Protein AF-A0A924BBY4-F1 (afdb_monomer)

Structure (mmCIF, N/CA/C/O backbone):
data_AF-A0A924BBY4-F1
#
_entry.id   AF-A0A924BBY4-F1
#
loop_
_atom_site.group_PDB
_atom_site.id
_atom_site.type_symbol
_atom_site.label_atom_id
_atom_site.label_alt_id
_atom_site.label_comp_id
_atom_site.label_asym_id
_atom_site.label_entity_id
_atom_site.label_seq_id
_atom_site.pdbx_PDB_ins_code
_atom_site.Cartn_x
_atom_site.Cartn_y
_atom_site.Cartn_z
_atom_site.occupancy
_atom_site.B_iso_or_equiv
_atom_site.auth_seq_id
_atom_site.auth_comp_id
_atom_site.auth_asym_id
_atom_site.auth_atom_id
_atom_site.pdbx_PDB_model_num
ATOM 1 N N . VAL A 1 1 ? 4.387 -16.127 26.536 1.00 52.12 1 VAL A N 1
ATOM 2 C CA . VAL A 1 1 ? 3.710 -15.069 25.743 1.00 52.12 1 VAL A CA 1
ATOM 3 C C . VAL A 1 1 ? 2.196 -15.100 25.945 1.00 52.12 1 VAL A C 1
ATOM 5 O O . VAL A 1 1 ? 1.663 -14.119 26.433 1.00 52.12 1 VAL A O 1
ATOM 8 N N . ASN A 1 2 ? 1.520 -16.232 25.719 1.00 56.59 2 ASN A N 1
ATOM 9 C CA . ASN A 1 2 ? 0.057 -16.361 25.875 1.00 56.59 2 ASN A CA 1
ATOM 10 C C . ASN A 1 2 ? -0.482 -16.009 27.287 1.00 56.59 2 ASN A C 1
ATOM 12 O O . ASN A 1 2 ? -1.509 -15.362 27.441 1.00 56.59 2 ASN A O 1
ATOM 16 N N . LEU A 1 3 ? 0.264 -16.369 28.335 1.00 58.44 3 LEU A N 1
ATOM 17 C CA . LEU A 1 3 ? -0.149 -16.193 29.736 1.00 58.44 3 LEU A CA 1
ATOM 18 C C . LEU A 1 3 ? -0.076 -14.732 30.225 1.00 58.44 3 LEU A C 1
ATOM 20 O O . LEU A 1 3 ? -0.821 -14.331 31.112 1.00 58.44 3 LEU A O 1
ATOM 24 N N . ILE A 1 4 ? 0.796 -13.924 29.613 1.00 65.88 4 ILE A N 1
ATOM 25 C CA . ILE A 1 4 ? 0.944 -12.492 29.925 1.00 65.88 4 ILE A CA 1
ATOM 26 C C . ILE A 1 4 ? -0.204 -11.695 29.294 1.00 65.88 4 ILE A C 1
ATOM 28 O O . ILE A 1 4 ? -0.668 -10.735 29.891 1.00 65.88 4 ILE A O 1
ATOM 32 N N . VAL A 1 5 ? -0.705 -12.142 28.138 1.00 61.12 5 VAL A N 1
ATOM 33 C CA . VAL A 1 5 ? -1.826 -11.524 27.411 1.00 61.12 5 VAL A CA 1
ATOM 34 C C . VAL A 1 5 ? -3.159 -11.730 28.138 1.00 61.12 5 VAL A C 1
ATOM 36 O O . VAL A 1 5 ? -3.986 -10.825 28.177 1.00 61.12 5 VAL A O 1
ATOM 39 N N . LEU A 1 6 ? -3.355 -12.890 28.772 1.00 61.41 6 LEU A N 1
ATOM 40 C CA . LEU A 1 6 ? -4.586 -13.199 29.512 1.00 61.41 6 LEU A CA 1
ATOM 41 C C . LEU A 1 6 ? -4.726 -12.417 30.827 1.00 61.41 6 LEU A C 1
ATOM 43 O O . LEU A 1 6 ? -5.839 -12.243 31.312 1.00 61.41 6 LEU A O 1
ATOM 47 N N . LYS A 1 7 ? -3.621 -11.932 31.411 1.00 64.56 7 LYS A N 1
ATOM 48 C CA . LYS A 1 7 ? -3.651 -11.157 32.663 1.00 64.56 7 LYS A CA 1
ATOM 49 C C . LYS A 1 7 ? -3.913 -9.662 32.473 1.00 64.56 7 LYS A C 1
ATOM 51 O O . LYS A 1 7 ? -4.225 -8.989 33.450 1.00 64.56 7 LYS A O 1
ATOM 56 N N . THR A 1 8 ? -3.783 -9.138 31.258 1.00 63.22 8 THR A N 1
ATOM 57 C CA . THR A 1 8 ? -3.908 -7.701 30.961 1.00 63.22 8 THR A CA 1
ATOM 58 C C . THR A 1 8 ? -5.253 -7.303 30.355 1.00 63.22 8 THR A C 1
ATOM 60 O O . THR A 1 8 ? -5.447 -6.123 30.070 1.00 63.22 8 THR A O 1
ATOM 63 N N . MET A 1 9 ? -6.195 -8.237 30.171 1.00 51.88 9 MET A N 1
ATOM 64 C CA . MET A 1 9 ? -7.511 -7.926 29.603 1.00 51.88 9 MET A CA 1
ATOM 65 C C . MET A 1 9 ? -8.584 -7.683 30.685 1.00 51.88 9 MET A C 1
ATOM 67 O O . MET A 1 9 ? -8.813 -8.560 31.519 1.00 51.88 9 MET A O 1
ATOM 71 N N . PRO A 1 10 ? -9.287 -6.535 30.666 1.00 50.62 10 PRO A N 1
ATOM 72 C CA . PRO A 1 10 ? -10.519 -6.337 31.427 1.00 50.62 10 PRO A CA 1
ATOM 73 C C . PRO A 1 10 ? -11.692 -7.118 30.796 1.00 50.62 10 PRO A C 1
ATOM 75 O O . PRO A 1 10 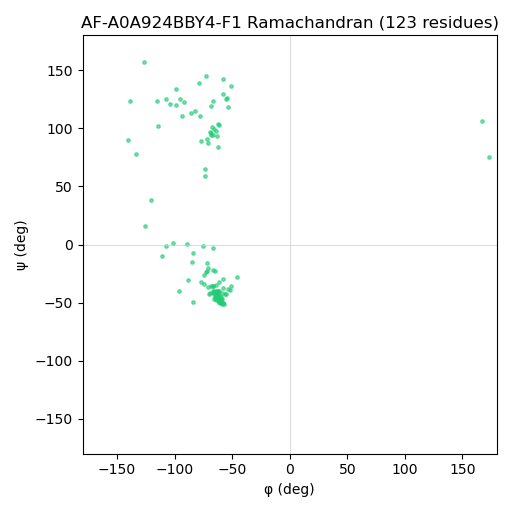? -11.797 -7.220 29.576 1.00 50.62 10 PRO A O 1
ATOM 78 N N . LEU A 1 11 ? -12.599 -7.644 31.631 1.00 60.25 11 LEU A N 1
ATOM 79 C CA . LEU A 1 11 ? -13.708 -8.541 31.243 1.00 60.25 11 LEU A CA 1
ATOM 80 C C . LEU A 1 11 ? -14.811 -7.910 30.357 1.00 60.25 11 LEU A C 1
ATOM 82 O O . LEU A 1 11 ? -15.742 -8.612 29.972 1.00 60.25 11 LEU A O 1
ATOM 86 N N . THR A 1 12 ? -14.758 -6.615 30.031 1.00 51.44 12 THR A N 1
ATOM 87 C CA . THR A 1 12 ? -15.917 -5.877 29.481 1.00 51.44 12 THR A CA 1
ATOM 88 C C . THR A 1 12 ? -15.688 -5.154 28.154 1.00 51.44 12 THR A C 1
ATOM 90 O O . THR A 1 12 ? -16.531 -4.361 27.743 1.00 51.44 12 THR A O 1
ATOM 93 N N . THR A 1 13 ? -14.623 -5.462 27.412 1.00 44.31 13 THR A N 1
ATOM 94 C CA . THR A 1 13 ? -14.484 -4.991 26.022 1.00 44.31 13 THR A CA 1
ATOM 95 C C . THR A 1 13 ? -14.040 -6.117 25.095 1.00 44.31 13 THR A C 1
ATOM 97 O O . THR A 1 13 ? -12.897 -6.205 24.655 1.00 44.31 13 THR A O 1
ATOM 100 N N . SER A 1 14 ? -14.997 -6.973 24.729 1.00 45.88 14 SER A N 1
ATOM 101 C CA . SER A 1 14 ? -14.869 -7.925 23.616 1.00 45.88 14 SER A CA 1
ATOM 102 C C . SER A 1 14 ? -14.970 -7.198 22.265 1.00 45.88 14 SER A C 1
ATOM 104 O O . SER A 1 14 ? -15.859 -7.439 21.457 1.00 45.88 14 SER A O 1
ATOM 106 N N . LEU A 1 15 ? -14.068 -6.242 22.041 1.00 52.00 15 LEU A N 1
ATOM 107 C CA . LEU A 1 15 ? -13.870 -5.558 20.763 1.00 52.00 15 LEU A CA 1
ATOM 108 C C . LEU A 1 15 ? -12.430 -5.786 20.282 1.00 52.00 15 LEU A C 1
ATOM 110 O O . LEU A 1 15 ? -11.791 -4.907 19.708 1.00 52.00 15 LEU A O 1
ATOM 114 N N . LEU A 1 16 ? -11.903 -6.997 20.494 1.00 53.62 16 LEU A N 1
ATOM 115 C CA . LEU A 1 16 ? -10.697 -7.466 19.812 1.00 53.62 16 LEU A CA 1
ATOM 116 C C . LEU A 1 16 ? -11.062 -7.792 18.355 1.00 53.62 16 LEU A C 1
ATOM 118 O O . LEU A 1 16 ? -11.100 -8.938 17.913 1.00 53.62 16 LEU A O 1
ATOM 122 N N . GLY A 1 17 ? -11.440 -6.761 17.605 1.00 62.78 17 GLY A N 1
ATOM 123 C CA . GLY A 1 17 ? -11.827 -6.892 16.216 1.00 62.78 17 GLY A CA 1
ATOM 124 C C . GLY A 1 17 ? -10.595 -7.177 15.371 1.00 62.78 17 GLY A C 1
ATOM 125 O O . GLY A 1 17 ? -9.990 -6.247 14.850 1.00 62.78 17 GLY A O 1
ATOM 126 N N . ILE A 1 18 ? -10.269 -8.457 15.165 1.00 74.31 18 ILE A N 1
ATOM 127 C CA . ILE A 1 18 ? -9.320 -8.935 14.136 1.00 74.31 18 ILE A CA 1
ATOM 128 C C . ILE A 1 18 ? -9.583 -8.260 12.780 1.00 74.31 18 ILE A C 1
ATOM 130 O O . ILE A 1 18 ? -8.664 -8.018 12.006 1.00 74.31 18 ILE A O 1
ATOM 134 N N . SER A 1 19 ? -10.830 -7.863 12.528 1.00 79.12 19 SER A N 1
ATOM 135 C CA . SER A 1 19 ? -11.218 -7.044 11.381 1.00 79.12 19 SER A CA 1
ATOM 136 C C . SER A 1 19 ? -10.379 -5.765 11.186 1.00 79.12 19 SER A C 1
ATOM 138 O O . SER A 1 19 ? -10.043 -5.450 10.053 1.00 79.12 19 SER A O 1
ATOM 140 N N . GLY A 1 20 ? -9.928 -5.073 12.239 1.00 84.75 20 GLY A N 1
ATOM 141 C CA . GLY A 1 20 ? -9.009 -3.932 12.093 1.00 84.75 20 GLY A CA 1
ATOM 142 C C . GLY A 1 20 ? -7.646 -4.332 11.511 1.00 84.75 20 GLY A C 1
ATOM 143 O O . GLY A 1 20 ? -7.079 -3.609 10.695 1.00 84.75 20 GLY A O 1
ATOM 144 N N . VAL A 1 21 ? -7.152 -5.526 11.857 1.00 87.19 21 VAL A N 1
ATOM 145 C CA . VAL A 1 21 ? -5.912 -6.092 11.297 1.00 87.19 21 VAL A CA 1
ATOM 146 C C . VAL A 1 21 ? -6.090 -6.441 9.820 1.00 87.19 21 VAL A C 1
ATOM 148 O O . VAL A 1 21 ? -5.170 -6.239 9.034 1.00 87.19 21 VAL A O 1
ATOM 151 N N . VAL A 1 22 ? -7.277 -6.902 9.414 1.00 89.56 22 VAL A N 1
ATOM 152 C CA . VAL A 1 22 ? -7.594 -7.154 7.998 1.00 89.56 22 VAL A CA 1
ATOM 153 C C . VAL A 1 22 ? -7.535 -5.855 7.190 1.00 89.56 22 VAL A C 1
ATOM 155 O O . VAL A 1 22 ? -6.895 -5.820 6.140 1.00 89.56 22 VAL A O 1
ATOM 158 N N . TYR A 1 23 ? -8.124 -4.769 7.705 1.00 90.75 23 TYR A N 1
ATOM 159 C CA . TYR A 1 23 ? -8.046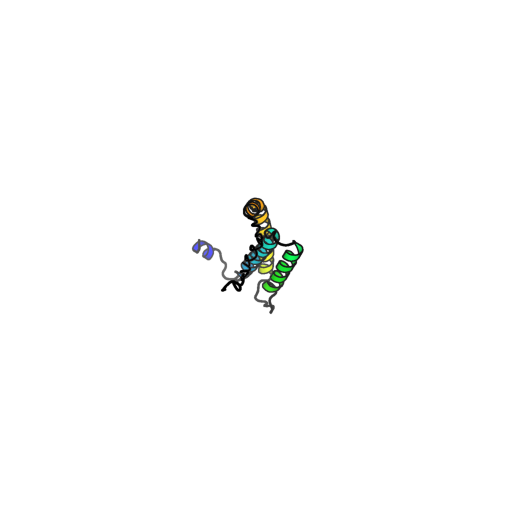 -3.447 7.071 1.00 90.75 23 TYR A CA 1
ATOM 160 C C . TYR A 1 23 ? -6.607 -2.931 7.006 1.00 90.75 23 TYR A C 1
ATOM 162 O O . TYR A 1 23 ? -6.190 -2.414 5.972 1.00 90.75 23 TYR A O 1
ATOM 170 N N . TRP A 1 24 ? -5.821 -3.144 8.063 1.00 93.25 24 TRP A N 1
ATOM 171 C CA . TRP A 1 24 ? -4.391 -2.841 8.070 1.00 93.25 24 TRP A CA 1
ATOM 172 C C . TRP A 1 24 ? -3.621 -3.602 6.989 1.00 93.25 24 TRP A C 1
ATOM 174 O O . TRP A 1 24 ? -2.911 -2.991 6.191 1.00 93.25 24 TRP A O 1
ATOM 184 N N . MET A 1 25 ? -3.795 -4.923 6.913 1.00 94.56 25 MET A N 1
ATOM 185 C CA . MET A 1 25 ? -3.106 -5.759 5.931 1.00 94.56 25 MET A CA 1
ATOM 186 C C . MET A 1 25 ? -3.497 -5.395 4.499 1.00 94.56 25 MET A C 1
ATOM 188 O O . MET A 1 25 ? -2.626 -5.253 3.642 1.00 94.56 25 MET A O 1
ATOM 192 N N . GLY A 1 26 ? -4.794 -5.233 4.234 1.00 93.94 26 GLY A N 1
ATOM 193 C CA . GLY A 1 26 ? -5.281 -4.922 2.895 1.00 93.94 26 GLY A CA 1
ATOM 194 C C . GLY A 1 26 ? -4.847 -3.529 2.431 1.00 93.94 26 GLY A C 1
ATOM 195 O O . GLY A 1 26 ? -4.384 -3.379 1.300 1.00 93.94 26 GLY A O 1
ATOM 196 N N . ALA A 1 27 ? -4.899 -2.524 3.311 1.00 94.81 27 ALA A N 1
ATOM 197 C CA . ALA A 1 27 ? -4.414 -1.180 3.006 1.00 94.81 27 ALA A CA 1
ATOM 198 C C . ALA A 1 27 ? -2.899 -1.151 2.770 1.00 94.81 27 ALA A C 1
ATOM 200 O O . ALA A 1 27 ? -2.429 -0.502 1.830 1.00 94.81 27 ALA A O 1
ATOM 201 N N . ALA A 1 28 ? -2.133 -1.896 3.572 1.00 96.06 28 ALA A N 1
ATOM 202 C CA . ALA A 1 28 ? -0.694 -2.023 3.384 1.00 96.06 28 ALA A CA 1
ATOM 203 C C . ALA A 1 28 ? -0.363 -2.695 2.045 1.00 96.06 28 ALA A C 1
ATOM 205 O O . ALA A 1 28 ? 0.466 -2.199 1.281 1.00 96.06 28 ALA A O 1
ATOM 206 N N . TRP A 1 29 ? -1.052 -3.789 1.722 1.00 96.00 29 TRP A N 1
ATOM 207 C CA . TRP A 1 29 ? -0.859 -4.528 0.478 1.00 96.00 29 TRP A CA 1
ATOM 208 C C . TRP A 1 29 ? -1.189 -3.689 -0.762 1.00 96.00 29 TRP A C 1
ATOM 210 O O . TRP A 1 29 ? -0.368 -3.614 -1.676 1.00 96.00 29 TRP A O 1
ATOM 220 N N . LEU A 1 30 ? -2.333 -2.995 -0.783 1.00 95.44 30 LEU A N 1
ATOM 221 C CA . LEU A 1 30 ? -2.714 -2.114 -1.895 1.00 95.44 30 LEU A CA 1
ATOM 222 C C . LEU A 1 30 ? -1.729 -0.956 -2.074 1.00 95.44 30 LEU A C 1
ATOM 224 O O . LEU A 1 30 ? -1.351 -0.617 -3.197 1.00 95.44 30 LEU A O 1
ATOM 228 N N . THR A 1 31 ? -1.271 -0.372 -0.967 1.00 95.31 31 THR A N 1
ATOM 229 C CA . THR A 1 31 ? -0.274 0.702 -0.999 1.00 95.31 31 THR A CA 1
ATOM 230 C C . THR A 1 31 ? 1.056 0.191 -1.552 1.00 95.31 31 THR A C 1
ATOM 232 O O . THR A 1 31 ? 1.634 0.808 -2.445 1.00 95.31 31 THR A O 1
ATOM 235 N N . LEU A 1 32 ? 1.525 -0.979 -1.106 1.00 93.88 32 LEU A N 1
ATOM 236 C CA . LEU A 1 32 ? 2.732 -1.603 -1.649 1.00 93.88 32 LEU A CA 1
ATOM 237 C C . LEU A 1 32 ? 2.571 -1.967 -3.125 1.00 93.88 32 LEU A C 1
ATOM 239 O O . LEU A 1 32 ? 3.490 -1.722 -3.900 1.00 93.88 32 LEU A O 1
ATOM 243 N N . TYR A 1 33 ? 1.410 -2.468 -3.551 1.00 93.75 33 TYR A N 1
ATOM 244 C CA . TYR A 1 33 ? 1.115 -2.702 -4.965 1.00 93.75 33 TYR A CA 1
ATOM 245 C C . TYR A 1 33 ? 1.273 -1.417 -5.796 1.00 93.75 33 TYR A C 1
ATOM 247 O O . TYR A 1 33 ? 1.896 -1.444 -6.862 1.00 93.75 33 TYR A O 1
ATOM 255 N N . LEU A 1 34 ? 0.801 -0.273 -5.285 1.00 93.94 34 LEU A N 1
ATOM 256 C CA . LEU A 1 34 ? 0.948 1.044 -5.920 1.00 93.94 34 LEU A CA 1
ATOM 257 C C . LEU A 1 34 ? 2.363 1.622 -5.897 1.00 93.94 34 LEU A C 1
ATOM 259 O O . LEU A 1 34 ? 2.679 2.468 -6.735 1.00 93.94 34 LEU A O 1
ATOM 263 N N . LEU A 1 35 ? 3.229 1.158 -5.002 1.00 92.06 35 LEU A N 1
ATOM 264 C CA . LEU A 1 35 ? 4.613 1.622 -4.915 1.00 92.06 35 LEU A CA 1
ATOM 265 C C . LEU A 1 35 ? 5.587 0.700 -5.667 1.00 92.06 35 LEU A C 1
ATOM 267 O O . LEU A 1 35 ? 6.450 1.190 -6.392 1.00 92.06 35 LEU A O 1
ATOM 271 N N . ILE A 1 36 ? 5.400 -0.620 -5.590 1.00 92.06 36 ILE A N 1
ATOM 272 C CA . ILE A 1 36 ? 6.348 -1.636 -6.077 1.00 92.06 36 ILE A CA 1
ATOM 273 C C . ILE A 1 36 ? 6.203 -1.939 -7.576 1.00 92.06 36 ILE A C 1
ATOM 275 O O . ILE A 1 36 ? 7.205 -1.934 -8.281 1.00 92.06 36 ILE A O 1
ATOM 279 N N . ASP A 1 37 ? 4.994 -2.205 -8.082 1.00 89.75 37 ASP A N 1
ATOM 280 C CA . ASP A 1 37 ? 4.791 -2.698 -9.461 1.00 89.75 37 ASP A CA 1
ATOM 281 C C . ASP A 1 37 ? 5.130 -1.677 -10.572 1.00 89.75 37 ASP A C 1
ATOM 283 O O . ASP A 1 37 ? 4.325 -0.825 -10.926 1.00 89.75 37 ASP A O 1
ATOM 287 N N . ARG A 1 38 ? 6.293 -1.769 -11.218 1.00 85.19 38 ARG A N 1
ATOM 288 C CA . ARG A 1 38 ? 6.705 -0.802 -12.257 1.00 85.19 38 ARG A CA 1
ATOM 289 C C . ARG A 1 38 ? 6.275 -1.153 -13.681 1.00 85.19 38 ARG A C 1
ATOM 291 O O . ARG A 1 38 ? 6.514 -0.368 -14.596 1.00 85.19 38 ARG A O 1
ATOM 298 N N . ARG A 1 39 ? 5.570 -2.269 -13.886 1.00 86.06 39 ARG A N 1
ATOM 299 C CA . ARG A 1 39 ? 5.241 -2.786 -15.231 1.00 86.06 39 ARG A CA 1
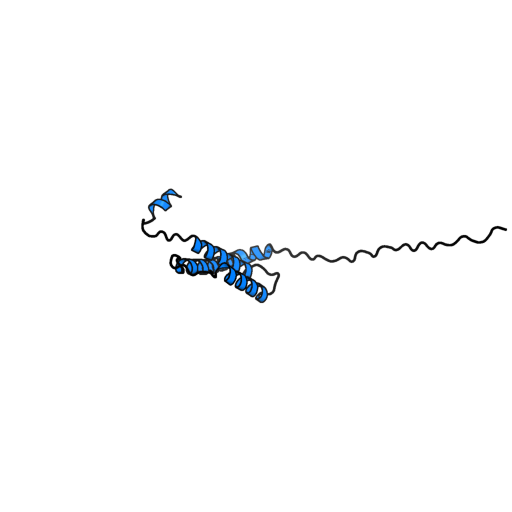ATOM 300 C C . ARG A 1 39 ? 4.183 -1.969 -15.971 1.00 86.06 39 ARG A C 1
ATOM 302 O O . ARG A 1 39 ? 4.089 -2.036 -17.195 1.00 86.06 39 ARG A O 1
ATOM 309 N N . LYS A 1 40 ? 3.337 -1.232 -15.246 1.00 88.56 40 LYS A N 1
ATOM 310 C CA . LYS A 1 40 ? 2.226 -0.442 -15.805 1.00 88.56 40 LYS A CA 1
ATOM 311 C C . LYS A 1 40 ? 2.297 1.009 -15.338 1.00 88.56 40 LYS A C 1
ATOM 313 O O . LYS A 1 40 ? 2.841 1.325 -14.282 1.00 88.56 40 LYS A O 1
ATOM 318 N N . LYS A 1 41 ? 1.679 1.905 -16.115 1.00 90.94 41 LYS A N 1
ATOM 319 C CA . LYS A 1 41 ? 1.560 3.330 -15.768 1.00 90.94 41 LYS A CA 1
ATOM 320 C C . LYS A 1 41 ? 0.848 3.491 -14.421 1.00 90.94 41 LYS A C 1
ATOM 322 O O . LYS A 1 41 ? -0.140 2.807 -14.154 1.00 90.94 41 LYS A O 1
ATOM 327 N N . LEU A 1 42 ? 1.295 4.458 -13.618 1.00 90.69 42 LEU A N 1
ATOM 328 C CA . LEU A 1 42 ? 0.769 4.719 -12.272 1.00 90.69 42 LEU A CA 1
ATOM 329 C C . LEU A 1 42 ? -0.761 4.877 -12.240 1.00 90.69 42 LEU A C 1
ATOM 331 O O . LEU A 1 42 ? -1.414 4.331 -11.359 1.00 90.69 42 LEU A O 1
ATOM 335 N N . ARG A 1 43 ? -1.342 5.546 -13.246 1.00 91.06 43 ARG A N 1
ATOM 336 C CA . ARG A 1 43 ? -2.799 5.744 -13.372 1.00 91.06 43 ARG A CA 1
ATOM 337 C C . ARG A 1 43 ? -3.579 4.429 -13.435 1.00 91.06 43 ARG A C 1
ATOM 339 O O . ARG A 1 43 ? -4.618 4.302 -12.803 1.00 91.06 43 ARG A O 1
ATOM 346 N N . TYR A 1 44 ? -3.064 3.453 -14.182 1.00 92.25 44 TYR A N 1
ATOM 347 C CA . TYR A 1 44 ? -3.709 2.149 -14.336 1.00 92.25 44 TYR A CA 1
ATOM 348 C C . TYR A 1 44 ? -3.662 1.356 -13.027 1.00 92.25 44 TYR A C 1
ATOM 350 O O . TYR A 1 44 ? -4.660 0.789 -12.598 1.00 92.25 44 TYR A O 1
ATOM 358 N N . ARG A 1 45 ? -2.515 1.396 -12.343 1.00 92.12 45 ARG A N 1
ATOM 359 C CA . ARG A 1 45 ? -2.343 0.765 -11.030 1.00 92.12 45 ARG A CA 1
ATOM 360 C C . ARG A 1 45 ? -3.265 1.391 -9.991 1.00 92.12 45 ARG A C 1
ATOM 362 O O . ARG A 1 45 ? -3.895 0.668 -9.232 1.00 92.12 45 ARG A O 1
ATOM 369 N N . PHE A 1 46 ? -3.380 2.720 -9.995 1.00 94.12 46 PHE A N 1
ATOM 370 C CA . PHE A 1 46 ? -4.296 3.443 -9.116 1.00 94.12 46 PHE A CA 1
ATOM 371 C C . PHE A 1 46 ? -5.751 3.046 -9.357 1.00 94.12 46 PHE A C 1
ATOM 373 O O . PHE A 1 46 ? -6.458 2.771 -8.396 1.00 94.12 46 PHE A O 1
ATOM 380 N N . ALA A 1 47 ? -6.178 2.932 -10.618 1.00 94.50 47 ALA A N 1
ATOM 381 C CA . ALA A 1 47 ? -7.525 2.475 -10.949 1.00 94.50 47 ALA A CA 1
ATOM 382 C C . ALA A 1 47 ? -7.806 1.058 -10.417 1.00 94.50 47 ALA A C 1
ATOM 384 O O . ALA A 1 47 ? -8.844 0.839 -9.800 1.00 94.50 47 ALA A O 1
ATOM 385 N N . ILE A 1 48 ? -6.865 0.120 -10.585 1.00 93.44 48 ILE A N 1
ATOM 386 C CA . ILE A 1 48 ? -6.991 -1.243 -10.040 1.00 93.44 48 ILE A CA 1
ATOM 387 C C . ILE A 1 48 ? -7.030 -1.221 -8.513 1.00 93.44 48 ILE A C 1
ATOM 389 O O . ILE A 1 48 ? -7.893 -1.853 -7.913 1.00 93.44 48 ILE A O 1
ATOM 393 N N . ALA A 1 49 ? -6.114 -0.493 -7.874 1.00 93.50 49 ALA A N 1
ATOM 394 C CA . ALA A 1 49 ? -6.052 -0.427 -6.420 1.00 93.50 49 ALA A CA 1
ATOM 395 C C . ALA A 1 49 ? -7.322 0.193 -5.828 1.00 93.50 49 ALA A C 1
ATOM 397 O O . ALA A 1 49 ? -7.830 -0.301 -4.826 1.00 93.50 49 ALA A O 1
ATOM 398 N N . LEU A 1 50 ? -7.863 1.233 -6.468 1.00 93.50 50 LEU A N 1
ATOM 399 C CA . LEU A 1 50 ? -9.124 1.857 -6.085 1.00 93.50 50 LEU A CA 1
ATOM 400 C C . LEU A 1 50 ? -10.300 0.891 -6.265 1.00 93.50 50 LEU A C 1
ATOM 402 O O . LEU A 1 50 ? -11.110 0.751 -5.354 1.00 93.50 50 LEU A O 1
ATOM 406 N N . PHE A 1 51 ? -10.369 0.191 -7.399 1.00 94.50 51 PHE A N 1
ATOM 407 C CA . PHE A 1 51 ? -11.396 -0.817 -7.660 1.00 94.50 51 PHE A CA 1
ATOM 408 C C . PHE A 1 51 ? -11.374 -1.945 -6.619 1.00 94.50 51 PHE A C 1
ATOM 410 O O . PHE A 1 51 ? -12.413 -2.296 -6.059 1.00 94.50 51 PHE A O 1
ATOM 417 N N . LEU A 1 52 ? -10.188 -2.474 -6.308 1.00 93.31 52 LEU A N 1
ATOM 418 C CA . LEU A 1 52 ? -10.013 -3.489 -5.270 1.00 93.31 52 LEU A CA 1
ATOM 419 C C . LEU A 1 52 ? -10.362 -2.943 -3.886 1.00 93.31 52 LEU A C 1
ATOM 421 O O . LEU A 1 52 ? -11.024 -3.633 -3.125 1.00 93.31 52 LEU A O 1
ATOM 425 N N . CYS A 1 53 ? -9.970 -1.709 -3.568 1.00 91.94 53 CYS A N 1
ATOM 426 C CA . CYS A 1 53 ? -10.312 -1.061 -2.304 1.00 91.94 53 CYS A CA 1
ATOM 427 C C . CYS A 1 53 ? -11.834 -0.983 -2.114 1.00 91.94 53 CYS A C 1
ATOM 429 O O . CYS A 1 53 ? -12.357 -1.432 -1.098 1.00 91.94 53 CYS A O 1
ATOM 431 N N . LEU A 1 54 ? -12.549 -0.481 -3.123 1.00 90.12 54 LEU A N 1
ATOM 432 C CA . LEU A 1 54 ? -14.008 -0.392 -3.113 1.00 90.12 54 LEU A CA 1
ATOM 433 C C . LEU A 1 54 ? -14.640 -1.779 -2.955 1.00 90.12 54 LEU A C 1
ATOM 435 O O . LEU A 1 54 ? -15.482 -1.965 -2.091 1.00 90.12 54 LEU A O 1
ATOM 439 N N . THR A 1 55 ? -14.185 -2.761 -3.731 1.00 90.44 55 THR A N 1
ATOM 440 C CA . THR A 1 55 ? -14.741 -4.124 -3.709 1.00 90.44 55 THR A CA 1
ATOM 441 C C . THR A 1 55 ? -14.480 -4.847 -2.385 1.00 90.44 55 THR A C 1
ATOM 443 O O . THR A 1 55 ? -15.312 -5.625 -1.933 1.00 90.44 55 THR A O 1
ATOM 446 N N . LEU A 1 56 ? -13.320 -4.621 -1.765 1.00 86.88 56 LEU A N 1
ATOM 447 C CA . LEU A 1 56 ? -12.886 -5.370 -0.586 1.00 86.88 56 LEU A CA 1
ATOM 448 C C . LEU A 1 56 ? -13.366 -4.745 0.730 1.00 86.88 56 LEU A C 1
ATOM 450 O O . LEU A 1 56 ? -13.563 -5.464 1.707 1.00 86.88 56 LEU A O 1
ATOM 454 N N . PHE A 1 57 ? -13.518 -3.418 0.774 1.00 84.38 57 PHE A N 1
ATOM 455 C CA . PHE A 1 57 ? -13.797 -2.689 2.014 1.00 84.38 57 PHE A CA 1
ATOM 456 C C . PHE A 1 57 ? -15.192 -2.083 2.099 1.00 84.38 57 PHE A C 1
ATOM 458 O O . PHE A 1 57 ? -15.550 -1.624 3.186 1.00 84.38 57 PHE A O 1
ATOM 465 N N . ILE A 1 58 ? -15.972 -2.065 1.012 1.00 83.94 58 ILE A N 1
ATOM 466 C CA . ILE A 1 58 ? -17.387 -1.689 1.076 1.00 83.94 58 ILE A CA 1
ATOM 467 C C . ILE A 1 58 ? -18.195 -2.910 1.527 1.00 83.94 58 ILE A C 1
ATOM 469 O O . ILE A 1 58 ? -18.261 -3.896 0.797 1.00 83.94 58 ILE A O 1
ATOM 473 N N . PRO A 1 59 ? -18.823 -2.870 2.714 1.00 78.38 59 PRO A N 1
ATOM 474 C CA . PRO A 1 59 ? -19.739 -3.919 3.129 1.00 78.38 59 PRO A CA 1
ATOM 475 C C . PRO A 1 59 ? -21.106 -3.747 2.448 1.00 78.38 59 PRO A C 1
ATOM 477 O O . PRO A 1 59 ? -21.654 -2.646 2.424 1.00 78.38 59 PRO A O 1
ATOM 480 N N . ASP A 1 60 ? -21.716 -4.847 2.001 1.00 76.00 60 ASP A N 1
ATOM 481 C CA . ASP A 1 60 ? -23.079 -4.844 1.434 1.00 76.00 60 ASP A CA 1
ATOM 482 C C . ASP A 1 60 ? -24.167 -4.496 2.466 1.00 76.00 60 ASP A C 1
ATOM 484 O O . ASP A 1 60 ? -25.279 -4.099 2.114 1.00 76.00 60 ASP A O 1
ATOM 488 N N . LYS A 1 61 ? -23.877 -4.678 3.763 1.00 75.81 61 LYS A N 1
ATOM 489 C CA . LYS A 1 61 ? -24.805 -4.404 4.868 1.00 75.81 61 LYS A CA 1
ATOM 490 C C . LYS A 1 61 ? -24.081 -3.739 6.031 1.00 75.81 61 LYS A C 1
ATOM 492 O O . LYS A 1 61 ? -23.148 -4.307 6.596 1.00 75.81 61 LYS A O 1
ATOM 497 N N . TYR A 1 62 ? -24.562 -2.564 6.427 1.00 72.25 62 TYR A N 1
ATOM 498 C CA . TYR A 1 62 ? -24.116 -1.893 7.644 1.00 72.25 62 TYR A CA 1
ATOM 499 C C . TYR A 1 62 ? -24.545 -2.708 8.869 1.00 72.25 62 TYR A C 1
ATOM 501 O O . TYR A 1 62 ? -25.733 -2.975 9.054 1.00 72.25 62 TYR A O 1
ATOM 509 N N . GLN A 1 63 ? -23.590 -3.097 9.713 1.00 69.94 63 GLN A N 1
ATOM 510 C CA . GLN A 1 63 ? -23.880 -3.745 10.991 1.00 69.94 63 GLN A CA 1
ATOM 511 C C . GLN A 1 63 ? -23.420 -2.840 12.147 1.00 69.94 63 GLN A C 1
ATOM 513 O O . GLN A 1 63 ? -22.240 -2.485 12.196 1.00 69.94 63 GLN A O 1
ATOM 518 N N . PRO A 1 64 ? -24.307 -2.468 13.088 1.00 64.50 64 PRO A N 1
ATOM 519 C CA . PRO A 1 64 ? -23.977 -1.561 14.194 1.00 64.50 64 PRO A CA 1
ATOM 520 C C . PRO A 1 64 ? -23.076 -2.204 15.262 1.00 64.50 64 PRO A C 1
ATOM 522 O O . PRO A 1 64 ? -22.456 -1.502 16.051 1.00 64.50 64 PRO A O 1
ATOM 525 N N . GLN A 1 65 ? -22.960 -3.535 15.266 1.00 62.97 65 GLN A N 1
ATOM 526 C CA . GLN A 1 65 ? -22.063 -4.291 16.150 1.00 62.97 65 GLN A CA 1
ATOM 527 C C . GLN A 1 65 ? -20.576 -4.239 15.746 1.00 62.97 65 GLN A C 1
ATOM 529 O O . GLN A 1 65 ? -19.733 -4.832 16.416 1.00 62.97 65 GLN A O 1
ATOM 534 N N . ILE A 1 66 ? -20.239 -3.557 14.645 1.00 66.50 66 ILE A N 1
ATOM 535 C CA . ILE A 1 66 ? -18.872 -3.450 14.130 1.00 66.50 66 ILE A CA 1
ATOM 536 C C . ILE A 1 66 ? -18.251 -2.119 14.565 1.00 66.50 66 ILE A C 1
ATOM 538 O O . ILE A 1 66 ? -18.838 -1.051 14.405 1.00 66.50 66 ILE A O 1
ATOM 542 N N . SER A 1 67 ? -17.012 -2.173 15.054 1.00 73.69 67 SER A N 1
ATOM 543 C CA . SER A 1 67 ? -16.215 -0.977 15.333 1.00 73.69 67 SER A CA 1
ATOM 544 C C . SER A 1 67 ? -15.642 -0.376 14.047 1.00 73.69 67 SER A C 1
ATOM 546 O O . SER A 1 67 ? -14.518 -0.689 13.646 1.00 73.69 67 SER A O 1
ATOM 548 N N . TYR A 1 68 ? -16.390 0.527 13.412 1.00 73.88 68 TYR A N 1
ATOM 549 C CA . TYR A 1 68 ? -15.918 1.290 12.245 1.00 73.88 68 TYR A CA 1
ATOM 550 C C . TYR A 1 68 ? -14.648 2.101 12.542 1.00 73.88 68 TYR A C 1
ATOM 552 O O . TYR A 1 68 ? -13.799 2.282 11.670 1.00 73.88 68 TYR A O 1
ATOM 560 N N . LEU A 1 69 ? -14.466 2.532 13.794 1.00 79.75 69 LEU A N 1
ATOM 561 C CA . LEU A 1 69 ? -13.258 3.232 14.232 1.00 79.75 69 LEU A CA 1
ATOM 562 C C . LEU A 1 69 ? -12.023 2.323 14.170 1.00 79.75 69 LEU A C 1
ATOM 564 O O . LEU A 1 69 ? -10.960 2.754 13.726 1.00 79.75 69 LEU A O 1
ATOM 568 N N . SER A 1 70 ? -12.159 1.048 14.548 1.00 82.06 70 SER A N 1
ATOM 569 C CA . SER A 1 70 ? -11.067 0.073 14.448 1.00 82.06 70 SER A CA 1
ATOM 570 C C . SER A 1 70 ? -10.698 -0.230 12.994 1.00 82.06 70 SER A C 1
ATOM 572 O O . SER A 1 70 ? -9.519 -0.411 12.694 1.00 82.06 70 SER A O 1
ATOM 574 N N . HIS A 1 71 ? -11.674 -0.251 12.081 1.00 84.81 71 HIS A N 1
ATOM 575 C CA . HIS A 1 71 ? -11.422 -0.400 10.641 1.00 84.81 71 HIS A CA 1
ATOM 576 C C . HIS A 1 71 ? -10.671 0.796 10.073 1.00 84.81 71 HIS A C 1
ATOM 578 O O . HIS A 1 71 ? -9.670 0.619 9.383 1.00 84.81 71 HIS A O 1
ATOM 584 N N . PHE A 1 72 ? -11.112 2.007 10.415 1.00 86.19 72 PHE A N 1
ATOM 585 C CA . PHE A 1 72 ? -10.469 3.237 9.969 1.00 86.19 72 PHE A CA 1
ATOM 586 C C . PHE A 1 72 ? -9.022 3.339 10.467 1.00 86.19 72 PHE A C 1
ATOM 588 O O . PHE A 1 72 ? -8.107 3.554 9.672 1.00 86.19 72 PHE A O 1
ATOM 595 N N . LEU A 1 73 ? -8.792 3.112 11.766 1.00 89.06 73 LEU A N 1
ATOM 596 C CA . LEU A 1 73 ? -7.441 3.120 12.332 1.00 89.06 73 LEU A CA 1
ATOM 597 C C . LEU A 1 73 ? -6.559 2.026 11.729 1.00 89.06 73 LEU A C 1
ATOM 599 O O . LEU A 1 73 ? -5.403 2.295 11.406 1.00 89.06 73 LEU A O 1
ATOM 603 N N . GLY A 1 74 ? -7.104 0.821 11.535 1.00 90.50 74 GLY A N 1
ATOM 604 C CA . GLY A 1 74 ? -6.405 -0.269 10.862 1.00 90.50 74 GLY A CA 1
ATOM 605 C C . GLY A 1 74 ? -5.951 0.137 9.463 1.00 90.50 74 GLY A C 1
ATOM 606 O O . GLY A 1 74 ? -4.767 0.047 9.147 1.00 90.50 74 GLY A O 1
ATOM 607 N N . PHE A 1 75 ? -6.867 0.674 8.658 1.00 91.06 75 PHE A N 1
ATOM 608 C CA . PHE A 1 75 ? -6.596 1.111 7.291 1.00 91.06 75 PHE A CA 1
ATOM 609 C C . PHE A 1 75 ? -5.491 2.176 7.221 1.00 91.06 75 PHE A C 1
ATOM 611 O O . PHE A 1 75 ? -4.515 2.013 6.487 1.00 91.06 75 PHE A O 1
ATOM 618 N N . ILE A 1 76 ? -5.588 3.236 8.033 1.00 93.62 76 ILE A N 1
ATOM 619 C CA . ILE A 1 76 ? -4.580 4.307 8.073 1.00 93.62 76 ILE A CA 1
ATOM 620 C C . ILE A 1 76 ? -3.220 3.775 8.531 1.00 93.62 76 ILE A C 1
ATOM 622 O O . ILE A 1 76 ? -2.198 4.064 7.903 1.00 93.62 76 ILE A O 1
ATOM 626 N N . ALA A 1 77 ? -3.192 2.950 9.579 1.00 93.69 77 ALA A N 1
ATOM 627 C CA . ALA A 1 77 ? -1.959 2.329 10.046 1.00 93.69 77 ALA A CA 1
ATOM 628 C C . ALA A 1 77 ? -1.324 1.428 8.969 1.00 93.69 77 ALA A C 1
ATOM 630 O O . ALA A 1 77 ? -0.098 1.331 8.905 1.00 93.69 77 ALA A O 1
ATOM 631 N N . GLY A 1 78 ? -2.136 0.796 8.115 1.00 95.06 78 GLY A N 1
ATOM 632 C CA . GLY A 1 78 ? -1.676 -0.039 7.004 1.00 95.06 78 GLY A CA 1
ATOM 633 C C . GLY A 1 78 ? -1.021 0.775 5.893 1.00 95.06 78 GLY A C 1
ATOM 634 O O . GLY A 1 78 ? 0.043 0.418 5.393 1.00 95.06 78 GLY A O 1
ATOM 635 N N . ILE A 1 79 ? -1.606 1.922 5.545 1.00 95.69 79 ILE A N 1
ATOM 636 C CA . ILE A 1 79 ? -1.005 2.856 4.584 1.00 95.69 79 ILE A CA 1
ATOM 637 C C . ILE A 1 79 ? 0.353 3.345 5.098 1.00 95.69 79 ILE A C 1
ATOM 639 O O . ILE A 1 79 ? 1.356 3.273 4.385 1.00 95.69 79 ILE A O 1
ATOM 643 N N . ILE A 1 80 ? 0.402 3.811 6.350 1.00 96.81 80 ILE A N 1
ATOM 644 C CA . ILE A 1 80 ? 1.630 4.338 6.959 1.00 96.81 80 ILE A CA 1
ATOM 645 C C . ILE A 1 80 ? 2.712 3.254 7.010 1.00 96.81 80 ILE A C 1
ATOM 647 O O . ILE A 1 80 ? 3.853 3.507 6.620 1.00 96.81 80 ILE A O 1
ATOM 651 N N . SER A 1 81 ? 2.364 2.036 7.440 1.00 95.38 81 SER A N 1
ATOM 652 C CA . SER A 1 81 ? 3.322 0.930 7.517 1.00 95.38 81 SER A CA 1
ATOM 653 C C . SER A 1 81 ? 3.890 0.568 6.143 1.00 95.38 81 SER A C 1
ATOM 655 O O . SER A 1 81 ? 5.099 0.368 6.024 1.00 95.38 81 SER A O 1
ATOM 657 N N . ALA A 1 82 ? 3.066 0.563 5.093 1.00 95.56 82 ALA A N 1
ATOM 658 C CA . ALA A 1 82 ? 3.514 0.328 3.724 1.00 95.56 82 ALA A CA 1
ATOM 659 C C . ALA A 1 82 ? 4.462 1.416 3.209 1.00 95.56 82 ALA A C 1
ATOM 661 O O . ALA A 1 82 ? 5.486 1.087 2.607 1.00 95.56 82 ALA A O 1
ATOM 662 N N . PHE A 1 83 ? 4.170 2.695 3.467 1.00 96.00 83 PHE A N 1
ATOM 663 C CA . PHE A 1 83 ? 5.070 3.790 3.096 1.00 96.00 83 PHE A CA 1
ATOM 664 C C . PHE A 1 83 ? 6.421 3.684 3.803 1.00 96.00 83 PHE A C 1
ATOM 666 O O . PHE A 1 83 ? 7.457 3.813 3.149 1.00 96.00 83 PHE A O 1
ATOM 673 N N . ILE A 1 84 ? 6.425 3.395 5.108 1.00 96.38 84 ILE A N 1
ATOM 674 C CA . ILE A 1 84 ? 7.658 3.188 5.878 1.00 96.38 84 ILE A CA 1
ATOM 675 C C . ILE A 1 84 ? 8.429 1.988 5.319 1.00 96.38 84 ILE A C 1
ATOM 677 O O . ILE A 1 84 ? 9.617 2.099 5.012 1.00 96.38 84 ILE A O 1
AT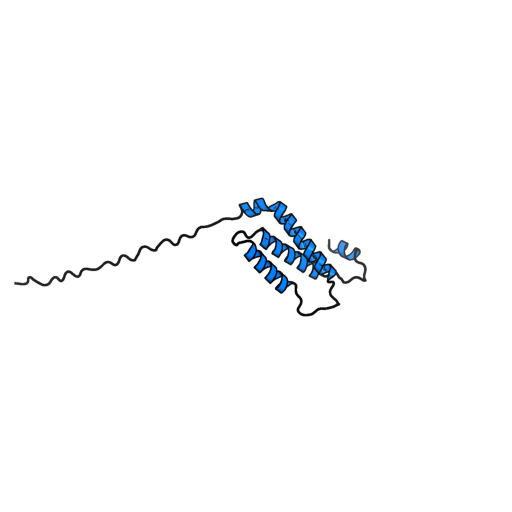OM 681 N N . TYR A 1 85 ? 7.758 0.850 5.130 1.00 95.06 85 TYR A N 1
ATOM 682 C CA . TYR A 1 85 ? 8.383 -0.369 4.625 1.00 95.06 85 TYR A CA 1
ATOM 683 C C . TYR A 1 85 ? 9.000 -0.162 3.240 1.00 95.06 85 TYR A C 1
ATOM 685 O O . TYR A 1 85 ? 10.160 -0.523 3.021 1.00 95.06 85 TYR A O 1
ATOM 693 N N . TYR A 1 86 ? 8.256 0.452 2.317 1.00 94.06 86 TYR A N 1
ATOM 694 C CA . TYR A 1 86 ? 8.757 0.767 0.986 1.00 94.06 86 TYR A CA 1
ATOM 695 C C . TYR A 1 86 ? 9.912 1.767 1.055 1.00 94.06 86 TYR A C 1
ATOM 697 O O . TYR A 1 86 ? 10.945 1.528 0.440 1.00 94.06 86 TYR A O 1
ATOM 705 N N . GLY A 1 87 ? 9.802 2.836 1.848 1.00 92.81 87 GLY A N 1
ATOM 706 C CA . GLY A 1 87 ? 10.871 3.820 2.028 1.00 92.81 87 GLY A CA 1
ATOM 707 C C . GLY A 1 87 ? 12.191 3.187 2.479 1.00 92.81 87 GLY A C 1
ATOM 708 O O . GLY A 1 87 ? 13.239 3.481 1.907 1.00 92.81 87 GLY A O 1
ATOM 709 N N . LEU A 1 88 ? 12.142 2.244 3.421 1.00 94.19 88 LEU A N 1
ATOM 710 C CA . LEU A 1 88 ? 13.327 1.540 3.920 1.00 94.19 88 LEU A CA 1
ATOM 711 C C . LEU A 1 88 ? 13.877 0.498 2.931 1.00 94.19 88 LEU A C 1
ATOM 713 O O . LEU A 1 88 ? 15.089 0.304 2.850 1.00 94.19 88 LEU A O 1
ATOM 717 N N . ASN A 1 89 ? 13.012 -0.165 2.157 1.00 93.06 89 ASN A N 1
ATOM 718 C CA . ASN A 1 89 ? 13.394 -1.310 1.322 1.00 93.06 89 ASN A CA 1
ATOM 719 C C . ASN A 1 89 ? 13.432 -1.019 -0.187 1.00 93.06 89 ASN A C 1
ATOM 721 O O . ASN A 1 89 ? 13.808 -1.904 -0.955 1.00 93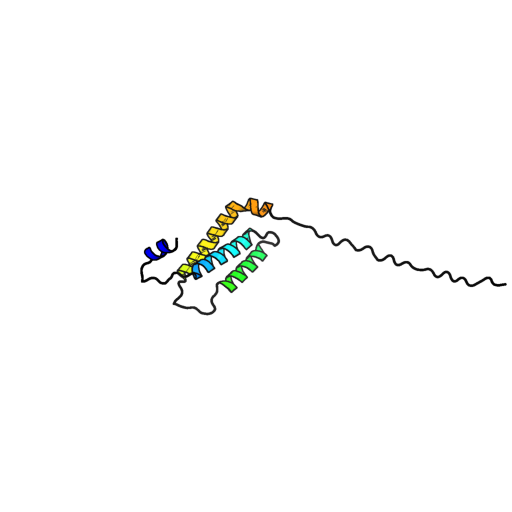.06 89 ASN A O 1
ATOM 725 N N . HIS A 1 90 ? 13.097 0.196 -0.640 1.00 88.12 90 HIS A N 1
ATOM 726 C CA . HIS A 1 90 ? 12.932 0.513 -2.066 1.00 88.12 90 HIS A CA 1
ATOM 727 C C . HIS A 1 90 ? 14.149 0.132 -2.918 1.00 88.12 90 HIS A C 1
ATOM 729 O O . HIS A 1 90 ? 13.976 -0.375 -4.022 1.00 88.12 90 HIS A O 1
ATOM 735 N N . LYS A 1 91 ? 15.374 0.324 -2.405 1.00 85.12 91 LYS A N 1
ATOM 736 C CA . LYS A 1 91 ? 16.613 -0.030 -3.118 1.00 85.12 91 LYS A CA 1
ATOM 737 C C . LYS A 1 91 ? 16.740 -1.537 -3.331 1.00 85.12 91 LYS A C 1
ATOM 739 O O . LYS A 1 91 ? 17.076 -1.973 -4.425 1.00 85.12 91 LYS A O 1
ATOM 744 N N . ARG A 1 92 ? 16.427 -2.333 -2.301 1.00 87.44 92 ARG A N 1
ATOM 745 C CA . ARG A 1 92 ? 16.435 -3.804 -2.383 1.00 87.44 92 ARG A CA 1
ATOM 746 C C . ARG A 1 92 ? 15.365 -4.312 -3.341 1.00 87.44 92 ARG A C 1
ATOM 748 O O . ARG A 1 92 ? 15.632 -5.222 -4.110 1.00 87.44 92 ARG A O 1
ATOM 755 N N . ILE A 1 93 ? 14.178 -3.710 -3.293 1.00 87.12 93 ILE A N 1
ATOM 756 C CA . ILE A 1 93 ? 13.050 -4.085 -4.152 1.00 87.12 93 ILE A CA 1
ATOM 757 C C . ILE A 1 93 ? 13.390 -3.823 -5.624 1.00 87.12 93 ILE A C 1
ATOM 759 O O . ILE A 1 93 ? 13.171 -4.693 -6.456 1.00 87.12 93 ILE A O 1
ATOM 763 N N . GLN A 1 94 ? 13.974 -2.663 -5.938 1.00 82.69 94 GLN A N 1
ATOM 764 C CA . GLN A 1 94 ? 14.389 -2.333 -7.307 1.00 82.69 94 GLN A CA 1
ATOM 765 C C . GLN A 1 94 ? 15.534 -3.223 -7.797 1.00 82.69 94 GLN A C 1
ATOM 767 O O . GLN A 1 94 ? 15.516 -3.664 -8.938 1.00 82.69 94 GLN A O 1
ATOM 772 N N . ALA A 1 95 ? 16.505 -3.535 -6.935 1.00 84.75 95 ALA A N 1
ATOM 773 C CA . ALA A 1 95 ? 17.608 -4.425 -7.293 1.00 84.75 95 ALA A CA 1
ATOM 774 C C . ALA A 1 95 ? 17.157 -5.869 -7.587 1.00 84.75 95 ALA A C 1
ATOM 776 O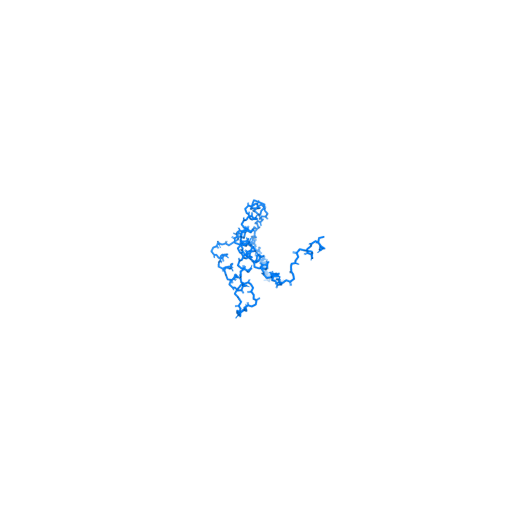 O . ALA A 1 95 ? 17.861 -6.599 -8.277 1.00 84.75 95 ALA A O 1
ATOM 777 N N . ALA A 1 96 ? 16.000 -6.288 -7.066 1.00 86.75 96 ALA A N 1
ATOM 778 C CA . ALA A 1 96 ? 15.436 -7.613 -7.308 1.00 86.75 96 ALA A CA 1
ATOM 779 C C . ALA A 1 96 ? 14.627 -7.708 -8.619 1.00 86.75 96 ALA A C 1
ATOM 781 O O . ALA A 1 96 ? 14.209 -8.802 -8.996 1.00 86.75 96 ALA A O 1
ATOM 782 N N . GLU A 1 97 ? 14.383 -6.593 -9.313 1.00 84.25 97 GLU A N 1
ATOM 783 C CA . GLU A 1 97 ? 13.631 -6.581 -10.568 1.00 84.25 97 GLU A CA 1
ATOM 784 C C . GLU A 1 97 ? 14.523 -7.052 -11.732 1.00 84.25 97 GLU A C 1
ATOM 786 O O . GLU A 1 97 ? 15.458 -6.364 -12.137 1.00 84.25 97 GLU A O 1
ATOM 791 N N . LYS A 1 98 ? 14.234 -8.239 -12.286 1.00 85.19 98 LYS A N 1
ATOM 792 C CA . LYS A 1 98 ? 14.887 -8.774 -13.492 1.00 85.19 98 LYS A CA 1
ATOM 793 C C . LYS A 1 98 ? 13.937 -8.645 -14.683 1.00 85.19 98 LYS A C 1
ATOM 795 O O . LYS A 1 98 ? 12.845 -9.207 -14.660 1.00 85.19 98 LYS A O 1
ATOM 800 N N . ILE A 1 99 ? 14.360 -7.921 -15.719 1.00 82.00 99 ILE A N 1
ATOM 801 C CA . ILE A 1 99 ? 13.606 -7.758 -16.969 1.00 82.00 99 ILE A CA 1
ATOM 802 C C . ILE A 1 99 ? 14.175 -8.734 -17.997 1.00 82.00 99 ILE A C 1
ATOM 804 O O . ILE A 1 99 ? 15.357 -8.667 -18.328 1.00 82.00 99 ILE A O 1
ATOM 808 N N . GLU A 1 100 ? 13.337 -9.642 -18.487 1.00 82.75 100 GLU A N 1
ATOM 809 C CA . GLU A 1 100 ? 13.677 -10.572 -19.562 1.00 82.75 100 GLU A CA 1
ATOM 810 C C . GLU A 1 100 ? 12.952 -10.150 -20.841 1.00 82.75 100 GLU A C 1
ATOM 812 O O . GLU A 1 100 ? 11.734 -9.964 -20.843 1.00 82.75 100 GLU A O 1
ATOM 817 N N . TYR A 1 101 ? 13.713 -9.959 -21.918 1.00 81.62 101 TYR A N 1
ATOM 818 C CA . TYR A 1 101 ? 13.172 -9.641 -23.234 1.00 81.62 101 TYR A CA 1
ATOM 819 C C . TYR A 1 101 ? 13.005 -10.942 -24.011 1.00 81.62 101 TYR A C 1
ATOM 821 O O . TYR A 1 101 ? 13.987 -11.580 -24.383 1.00 81.62 101 TYR A O 1
ATOM 829 N N . ILE A 1 102 ? 11.755 -11.336 -24.240 1.00 82.56 102 ILE A N 1
ATOM 830 C CA . ILE A 1 102 ? 11.425 -12.460 -25.114 1.00 82.56 102 ILE A CA 1
ATOM 831 C C . ILE A 1 102 ? 11.350 -11.903 -26.534 1.00 82.56 102 ILE A C 1
ATOM 833 O O . ILE A 1 102 ? 10.486 -11.079 -26.836 1.00 82.56 102 ILE A O 1
ATOM 837 N N . TYR A 1 103 ? 12.278 -12.326 -27.388 1.00 82.75 103 TYR A N 1
ATOM 838 C CA . TYR A 1 103 ? 12.239 -12.032 -28.814 1.00 82.75 103 TYR A CA 1
ATOM 839 C C . TYR A 1 103 ? 11.504 -13.169 -29.518 1.00 82.75 103 TYR A C 1
ATOM 841 O O . TYR A 1 103 ? 11.938 -14.320 -29.435 1.00 82.75 103 TYR A O 1
ATOM 849 N N . ASP A 1 104 ? 10.433 -12.852 -30.244 1.00 79.62 104 ASP A N 1
ATOM 850 C CA . ASP A 1 104 ? 9.903 -13.767 -31.254 1.00 79.62 104 ASP A CA 1
ATOM 851 C C . ASP A 1 104 ? 10.951 -13.866 -32.359 1.00 79.62 104 ASP A C 1
ATOM 853 O O . ASP A 1 104 ? 11.052 -13.010 -33.237 1.00 79.62 104 ASP A O 1
ATOM 857 N N . THR A 1 105 ? 11.806 -14.882 -32.265 1.00 76.56 105 THR A N 1
ATOM 858 C CA . THR A 1 105 ? 12.712 -15.208 -33.362 1.00 76.56 105 THR A CA 1
ATOM 859 C C . THR A 1 105 ? 11.829 -15.738 -34.486 1.00 76.56 105 THR A C 1
ATOM 861 O O . THR A 1 105 ? 11.137 -16.738 -34.253 1.00 76.56 105 THR A O 1
ATOM 864 N N . PRO A 1 106 ? 11.809 -15.101 -35.674 1.00 75.88 106 PRO A N 1
ATOM 865 C CA . PRO A 1 106 ? 11.091 -15.644 -36.815 1.00 75.88 106 PRO A CA 1
ATOM 866 C C . PRO A 1 106 ? 11.579 -17.075 -37.017 1.00 75.88 106 PRO A C 1
ATOM 868 O O . PRO A 1 106 ? 12.778 -17.302 -37.196 1.00 75.88 106 PRO A O 1
ATOM 871 N N . GLN A 1 107 ? 10.674 -18.047 -36.896 1.00 77.38 107 GLN A N 1
ATOM 872 C CA . GLN A 1 107 ? 11.013 -19.428 -37.214 1.00 77.38 107 GLN A CA 1
ATOM 873 C C . GLN A 1 107 ? 11.489 -19.433 -38.671 1.00 77.38 107 GLN A C 1
ATOM 875 O O . GLN A 1 107 ? 10.798 -18.841 -39.506 1.00 77.38 107 GLN A O 1
ATOM 880 N N . PRO A 1 108 ? 12.657 -20.019 -38.991 1.00 75.94 108 PRO A N 1
ATOM 881 C CA . PRO A 1 108 ? 13.094 -20.099 -40.375 1.00 75.94 108 PRO A CA 1
ATOM 882 C C . PRO A 1 108 ? 11.975 -20.761 -41.176 1.00 75.94 108 PRO A C 1
ATOM 884 O O . PRO A 1 108 ? 11.478 -21.820 -40.781 1.00 75.94 108 PRO A O 1
ATOM 887 N N . GLU A 1 109 ? 11.538 -20.101 -42.251 1.00 76.44 109 GLU A N 1
ATOM 888 C CA . GLU A 1 109 ? 10.505 -20.652 -43.120 1.00 76.44 109 GLU A CA 1
ATOM 889 C C . GLU A 1 109 ? 10.910 -22.077 -43.521 1.00 76.44 109 GLU A C 1
ATOM 891 O O . GLU A 1 109 ? 12.094 -22.324 -43.795 1.00 76.44 109 GLU A O 1
ATOM 896 N N . PRO A 1 110 ? 9.973 -23.043 -43.508 1.00 74.62 110 PRO A N 1
ATOM 897 C CA . PRO A 1 110 ? 10.298 -24.407 -43.880 1.00 74.62 110 PRO A CA 1
ATOM 898 C C . PRO A 1 110 ? 10.909 -24.383 -45.279 1.00 74.62 110 PRO A C 1
ATOM 900 O O . PRO A 1 110 ? 10.313 -23.846 -46.210 1.00 74.62 110 PRO A O 1
AT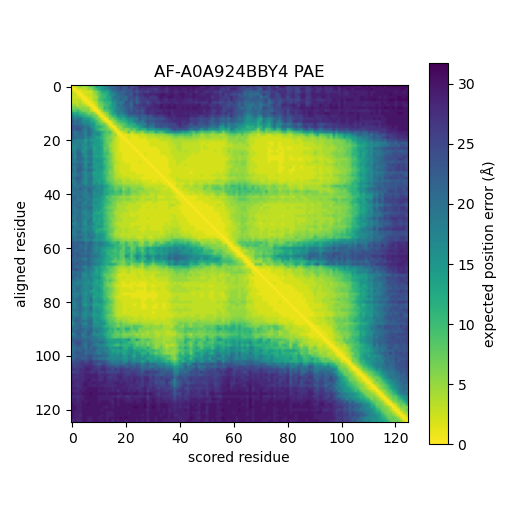OM 903 N N . ILE A 1 111 ? 12.108 -24.953 -45.421 1.00 74.88 111 ILE A N 1
ATOM 904 C CA . ILE A 1 111 ? 12.770 -25.090 -46.718 1.00 74.88 111 ILE A CA 1
ATOM 905 C C . ILE A 1 111 ? 11.886 -26.007 -47.564 1.00 74.88 111 ILE A C 1
ATOM 907 O O . ILE A 1 111 ? 11.982 -27.234 -47.481 1.00 74.88 111 ILE A O 1
ATOM 911 N N . VAL A 1 112 ? 10.995 -25.414 -48.359 1.00 74.50 112 VAL A N 1
ATOM 912 C CA . VAL A 1 112 ? 10.204 -26.126 -49.356 1.00 74.50 112 VAL A CA 1
ATOM 913 C C . VAL A 1 112 ? 11.193 -26.579 -50.420 1.00 74.50 112 VAL A C 1
ATOM 915 O O . VAL A 1 112 ? 11.585 -25.817 -51.301 1.00 74.50 112 VAL A O 1
ATOM 918 N N . ARG A 1 113 ? 11.662 -27.825 -50.312 1.00 71.88 113 ARG A N 1
ATOM 919 C CA . ARG A 1 113 ? 12.407 -28.461 -51.396 1.00 71.88 113 ARG A CA 1
ATOM 920 C C . ARG A 1 113 ? 11.415 -28.715 -52.519 1.00 71.88 113 ARG A C 1
ATOM 922 O O . ARG A 1 113 ? 10.685 -29.703 -52.492 1.00 71.88 113 ARG A O 1
ATOM 929 N N . THR A 1 114 ? 11.368 -27.810 -53.488 1.00 68.12 114 THR A N 1
ATOM 930 C CA . THR A 1 114 ? 10.702 -28.068 -54.760 1.00 68.12 114 THR A CA 1
ATOM 931 C C . THR A 1 114 ? 11.472 -29.196 -55.434 1.00 68.12 114 THR A C 1
ATOM 933 O O . THR A 1 114 ? 12.540 -28.980 -55.999 1.00 68.12 114 THR A O 1
ATOM 936 N N . PHE A 1 115 ? 10.979 -30.427 -55.307 1.00 70.12 115 PHE A N 1
ATOM 937 C CA . PHE A 1 115 ? 11.479 -31.547 -56.090 1.00 70.12 115 PHE A CA 1
ATOM 938 C C . PHE A 1 115 ? 11.068 -31.294 -57.540 1.00 70.12 115 PHE A C 1
ATOM 940 O O . PHE A 1 115 ? 9.944 -31.595 -57.939 1.00 70.12 115 PHE A O 1
ATOM 947 N N . THR A 1 116 ? 11.957 -30.687 -58.326 1.00 60.69 116 THR A N 1
ATOM 948 C CA . THR A 1 116 ? 11.816 -30.659 -59.779 1.00 60.69 116 THR A CA 1
ATOM 949 C C . THR A 1 116 ? 11.883 -32.103 -60.251 1.00 60.69 116 THR A C 1
ATOM 951 O O . THR A 1 116 ? 12.942 -32.727 -60.247 1.00 60.69 116 THR A O 1
ATOM 954 N N . THR A 1 117 ? 10.724 -32.668 -60.583 1.00 58.03 117 THR A N 1
ATOM 955 C CA . THR A 1 117 ? 10.657 -33.939 -61.299 1.00 58.03 117 THR A CA 1
ATOM 956 C C . THR A 1 117 ? 11.121 -33.643 -62.718 1.00 58.03 117 THR A C 1
ATOM 958 O O . THR A 1 117 ? 10.318 -33.278 -63.571 1.00 58.03 117 THR A O 1
ATOM 961 N N . GLU A 1 118 ? 12.429 -33.713 -62.959 1.00 56.91 118 GLU A N 1
ATOM 962 C CA . GLU A 1 118 ? 12.932 -33.854 -64.321 1.00 56.91 118 GLU A CA 1
ATOM 963 C C . GLU A 1 118 ? 12.383 -35.182 -64.845 1.00 56.91 118 GLU A C 1
ATOM 965 O O . GLU A 1 118 ? 12.796 -36.270 -64.440 1.00 56.91 118 GLU A O 1
ATOM 970 N N . SER A 1 119 ? 11.351 -35.082 -65.684 1.00 58.78 119 SER A N 1
ATOM 971 C CA . SER A 1 119 ? 10.799 -36.210 -66.409 1.00 58.78 119 SER A CA 1
ATOM 972 C C . SER A 1 119 ? 11.859 -36.704 -67.389 1.00 58.78 119 SER A C 1
ATOM 974 O O . SER A 1 119 ? 12.026 -36.151 -68.475 1.00 58.78 119 SER A O 1
ATOM 976 N N . SER A 1 120 ? 12.563 -37.760 -66.995 1.00 56.66 120 SER A N 1
ATOM 977 C CA . SER A 1 120 ? 13.257 -38.666 -67.905 1.00 56.66 120 SER A CA 1
ATOM 978 C C . SER A 1 120 ? 12.220 -39.333 -68.818 1.00 56.66 120 SER A C 1
ATOM 980 O O . SER A 1 120 ? 11.704 -40.408 -68.520 1.00 56.66 120 SER A O 1
ATOM 982 N N . ILE A 1 121 ? 11.843 -38.643 -69.895 1.00 59.59 121 ILE A N 1
ATOM 983 C CA . ILE A 1 121 ? 11.157 -39.218 -71.054 1.00 59.59 121 ILE A CA 1
ATOM 984 C C . ILE A 1 121 ? 11.730 -38.555 -72.304 1.00 59.59 121 ILE A C 1
ATOM 986 O O . ILE A 1 121 ? 11.221 -37.535 -72.751 1.00 59.59 121 ILE A O 1
ATOM 990 N N . SER A 1 122 ? 12.783 -39.157 -72.847 1.00 56.53 122 SER A N 1
ATOM 991 C CA . SER A 1 122 ? 12.975 -39.417 -74.280 1.00 56.53 122 SER A CA 1
ATOM 992 C C . SER A 1 122 ? 14.428 -39.820 -74.482 1.00 56.53 122 SER A C 1
ATOM 994 O O . SER A 1 122 ? 15.304 -38.981 -74.319 1.00 56.53 122 SER A O 1
ATOM 996 N N . ASP A 1 123 ? 14.661 -41.110 -74.725 1.00 53.41 123 ASP A N 1
ATOM 997 C CA . ASP A 1 123 ? 15.634 -41.633 -75.697 1.00 53.41 123 ASP A CA 1
ATOM 998 C C . ASP A 1 123 ? 15.697 -43.160 -75.531 1.00 53.41 123 ASP A C 1
ATOM 1000 O O . ASP A 1 123 ? 16.613 -43.732 -74.944 1.00 53.41 123 ASP A O 1
ATOM 1004 N N . VAL A 1 124 ? 14.651 -43.828 -76.029 1.00 53.84 124 VAL A N 1
ATOM 1005 C CA . VAL A 1 124 ? 14.702 -45.243 -76.413 1.00 53.84 124 VAL A CA 1
ATOM 1006 C C . VAL A 1 124 ? 14.505 -45.258 -77.925 1.00 53.84 124 VAL A C 1
ATOM 1008 O O . VAL A 1 124 ? 13.389 -45.050 -78.401 1.00 53.84 124 VAL A O 1
ATOM 1011 N N . ASN A 1 125 ? 15.617 -45.423 -78.641 1.00 45.97 125 ASN A N 1
ATOM 1012 C CA . ASN A 1 125 ? 15.652 -45.885 -80.029 1.00 45.97 125 ASN A CA 1
ATOM 1013 C C . ASN A 1 125 ? 15.608 -47.413 -80.051 1.00 45.97 125 ASN A C 1
ATOM 1015 O O . ASN A 1 125 ? 16.261 -48.018 -79.168 1.00 45.97 125 ASN A O 1
#

Solvent-accessible surface area (backbone atoms only — not comparable to full-atom values): 7942 Å² total; per-residue (Å²): 114,74,72,63,58,67,72,72,61,71,97,83,65,96,70,82,54,64,61,16,54,52,32,15,50,51,32,17,51,45,45,38,51,69,71,64,62,78,90,57,60,67,69,61,47,48,53,51,43,50,51,48,48,53,68,73,69,56,70,96,65,91,59,91,92,55,63,63,66,46,34,52,52,18,27,52,53,10,39,53,49,26,52,53,51,43,70,76,40,46,68,62,58,57,71,66,65,81,88,81,85,84,74,87,71,78,73,76,74,78,84,77,75,79,77,78,77,78,75,89,77,86,88,85,130

Mean pre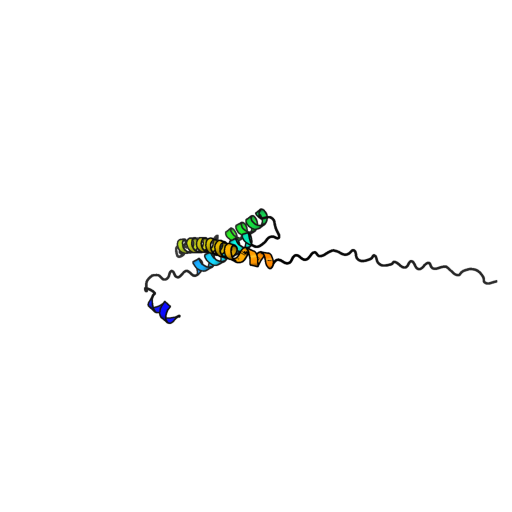dicted aligned error: 13.76 Å

Sequence (125 aa):
VNLIVLKTMPLTTSLLGISGVVYWMGAAWLTLYLLIDRRKKLRYRFAIALFLCLTLFIPDKYQPQISYLSHFLGFIAGIISAFIYYGLNHKRIQAAEKIEYIYDTPQPEPIVRTFTTESSISDVN

Secondary structure (DSSP, 8-state):
-HHHHHTS--TT-----HHHHHHHHHHHHHHHHHHH-TTS-HHHHHHHHHHHHHHHH--SS--TTS-HHHHHHHHHHHHHHHHHHHHHHHHHHHHT--------PPPPPP---------------

Foldseek 3Di:
D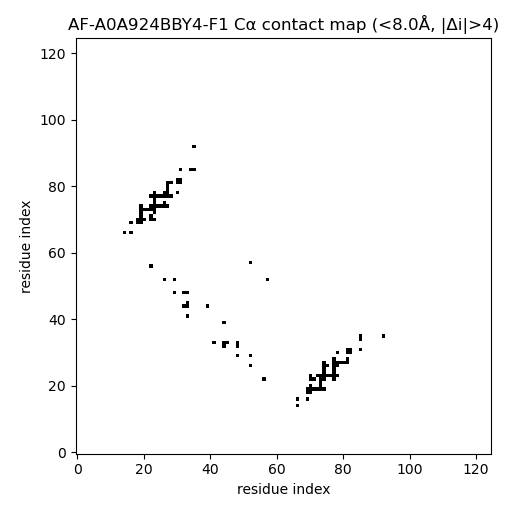VVVVVVPDDPPDPQPPVLLLVLLQLLLVLLLQLLQDPPDDSVVSVVVSVVCCCVPPDDPDDDPPHDPVSSVVSNVNSNVVNVVVCVVCVVVSVVPDDDDDDDPDPDPDPPPPPPPPPPPDDDDD

Nearest PDB structures (foldseek):
  3ifx-assembly1_D  TM=3.536E-01  e=1.591E+00  Streptomyces lividans
  3ifx-assembly1_B  TM=3.519E-01  e=1.881E+00  Streptomyces lividans
  4r7c-assembly1_B  TM=3.469E-01  e=7.177E+00  Bacillus cereus ATCC 14579
  1f6g-assembly1_B  TM=2.170E-01  e=2.486E+00  Streptomyces lividans

Radius of gyration: 31.33 Å; Cα contacts (8 Å, |Δi|>4): 64; chains: 1; bounding box: 42×52×113 Å

pLDDT: mean 79.7, std 14.72, range [44.31, 96.81]